Protein AF-A0A928VQC0-F1 (afdb_monomer)

Structure (mmCIF, N/CA/C/O backbone):
data_AF-A0A928VQC0-F1
#
_entry.id   AF-A0A928VQC0-F1
#
loop_
_atom_site.group_PDB
_atom_site.id
_atom_site.type_symbol
_atom_site.label_atom_id
_atom_site.label_alt_id
_atom_site.label_comp_id
_atom_site.label_asym_id
_atom_site.label_entity_id
_atom_site.label_seq_id
_atom_site.pdbx_PDB_ins_code
_atom_site.Cartn_x
_atom_site.Cartn_y
_atom_site.Cartn_z
_atom_site.occupancy
_atom_site.B_iso_or_equiv
_atom_site.auth_seq_id
_atom_site.auth_comp_id
_atom_site.auth_asym_id
_atom_site.auth_atom_id
_atom_site.pdbx_PDB_model_num
ATOM 1 N N . MET A 1 1 ? -8.050 71.208 18.689 1.00 39.75 1 MET A N 1
ATOM 2 C CA . MET A 1 1 ? -8.626 70.354 17.624 1.00 39.75 1 MET A CA 1
ATOM 3 C C . MET A 1 1 ? -7.518 69.471 17.059 1.00 39.75 1 MET A C 1
ATOM 5 O O . MET A 1 1 ? -6.369 69.887 17.075 1.00 39.75 1 MET A O 1
ATOM 9 N N . LYS A 1 2 ? -7.867 68.225 16.722 1.00 38.81 2 LYS A N 1
ATOM 10 C CA . LYS A 1 2 ? -7.019 67.020 16.630 1.00 38.81 2 LYS A CA 1
ATOM 11 C C . LYS A 1 2 ? -5.869 67.106 15.610 1.00 38.81 2 LYS A C 1
ATOM 13 O O . LYS A 1 2 ? -6.105 67.448 14.458 1.00 38.81 2 LYS A O 1
ATOM 18 N N . GLN A 1 3 ? -4.670 66.686 16.027 1.00 44.25 3 GLN A N 1
ATOM 19 C CA . GLN A 1 3 ? -3.592 66.228 15.145 1.00 44.25 3 GLN A CA 1
ATOM 20 C C . GLN A 1 3 ? -3.727 64.710 14.960 1.00 44.25 3 GLN A C 1
ATOM 22 O O . GLN A 1 3 ? -3.821 63.984 15.948 1.00 44.25 3 GLN A O 1
ATOM 27 N N . PHE A 1 4 ? -3.756 64.233 13.716 1.00 49.50 4 PHE A N 1
ATOM 28 C CA . PHE A 1 4 ? -3.674 62.807 13.396 1.00 49.50 4 PHE A CA 1
ATOM 29 C C . PHE A 1 4 ? -2.278 62.501 12.858 1.00 49.50 4 PHE A C 1
ATOM 31 O O . PHE A 1 4 ? -1.916 62.911 11.758 1.00 49.50 4 PHE A O 1
ATOM 38 N N . ALA A 1 5 ? -1.501 61.787 13.668 1.00 49.97 5 ALA A N 1
ATOM 39 C CA . ALA A 1 5 ? -0.248 61.167 13.276 1.00 49.97 5 ALA A CA 1
ATOM 40 C C . ALA A 1 5 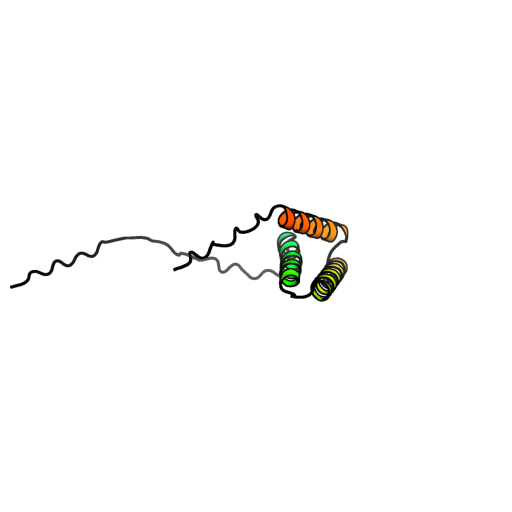? -0.546 59.939 12.401 1.00 49.97 5 ALA A C 1
ATOM 42 O O . ALA A 1 5 ? -1.181 58.989 12.860 1.00 49.97 5 ALA A O 1
ATOM 43 N N . LEU A 1 6 ? -0.086 59.952 11.149 1.00 56.19 6 LEU A N 1
ATOM 44 C CA . LEU A 1 6 ? -0.137 58.798 10.255 1.00 56.19 6 LEU A CA 1
ATOM 45 C C . LEU A 1 6 ? 1.247 58.131 10.239 1.00 56.19 6 LEU A C 1
ATOM 47 O O . LEU A 1 6 ? 2.125 58.500 9.464 1.00 56.19 6 LEU A O 1
ATOM 51 N N . GLN A 1 7 ? 1.454 57.156 11.125 1.00 54.44 7 GLN A N 1
ATOM 52 C CA . GLN A 1 7 ? 2.510 56.162 10.955 1.00 54.44 7 GLN A CA 1
ATOM 53 C C . GLN A 1 7 ? 2.060 55.140 9.911 1.00 54.44 7 GLN A C 1
ATOM 55 O O . GLN A 1 7 ? 1.024 54.498 10.089 1.00 54.44 7 GLN A O 1
ATOM 60 N N . ARG A 1 8 ? 2.878 54.882 8.888 1.00 51.59 8 ARG A N 1
ATOM 61 C CA . ARG A 1 8 ? 2.931 53.534 8.315 1.00 51.59 8 ARG A CA 1
ATOM 62 C C . ARG A 1 8 ? 4.310 53.256 7.732 1.00 51.59 8 ARG A C 1
ATOM 64 O O . ARG A 1 8 ? 4.716 53.835 6.733 1.00 51.59 8 ARG A O 1
ATOM 71 N N . ASN A 1 9 ? 5.016 52.398 8.458 1.00 54.97 9 ASN A N 1
ATOM 72 C CA . ASN A 1 9 ? 6.379 51.958 8.226 1.00 54.97 9 ASN A CA 1
ATOM 73 C C . ASN A 1 9 ? 6.595 51.418 6.808 1.00 54.97 9 ASN A C 1
ATOM 75 O O . ASN A 1 9 ? 5.843 50.569 6.330 1.00 54.97 9 ASN A O 1
ATOM 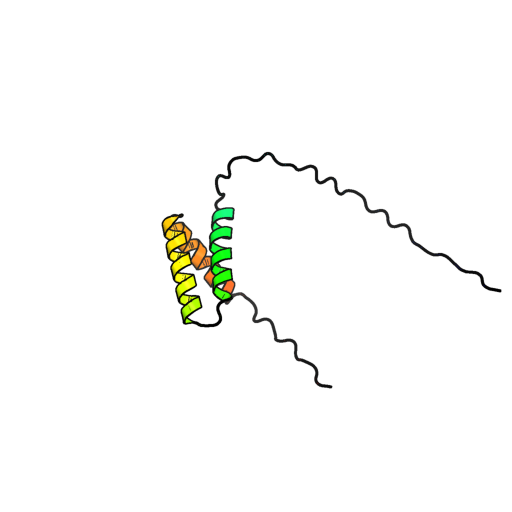79 N N . LEU A 1 10 ? 7.690 51.879 6.203 1.00 53.59 10 LEU A N 1
ATOM 80 C CA . LEU A 1 10 ? 8.408 51.207 5.130 1.00 53.59 10 LEU A CA 1
ATOM 81 C C . LEU A 1 10 ? 8.816 49.797 5.579 1.00 53.59 10 LEU A C 1
ATOM 83 O O . LEU A 1 10 ? 9.588 49.661 6.525 1.00 53.59 10 LEU A O 1
ATOM 87 N N . ILE A 1 11 ? 8.371 48.767 4.860 1.00 62.12 11 ILE A N 1
ATOM 88 C CA . ILE A 1 11 ? 9.085 47.488 4.788 1.00 62.12 11 ILE A CA 1
ATOM 89 C C . ILE A 1 11 ? 9.214 47.120 3.312 1.00 62.12 11 ILE A C 1
ATOM 91 O O . ILE A 1 11 ? 8.246 46.802 2.627 1.00 62.12 11 ILE A O 1
ATOM 95 N N . ILE A 1 12 ? 10.453 47.223 2.849 1.00 59.3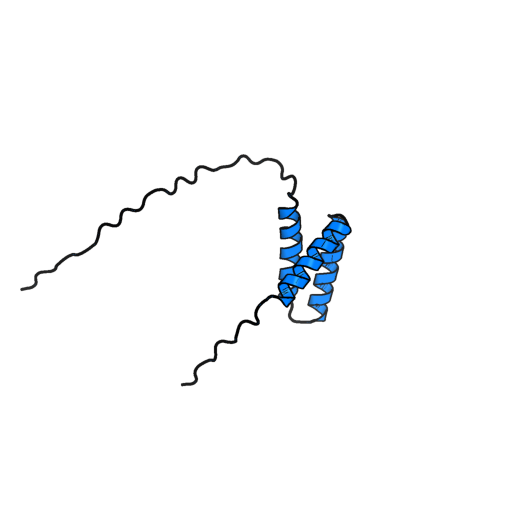1 12 ILE A N 1
ATOM 96 C CA . ILE A 1 12 ? 10.981 46.701 1.596 1.00 59.31 12 ILE A CA 1
ATOM 97 C C . ILE A 1 12 ? 11.147 45.188 1.786 1.00 59.31 12 ILE A C 1
ATOM 99 O O . ILE A 1 12 ? 11.856 44.778 2.702 1.00 59.31 12 ILE A O 1
ATOM 103 N N . LEU A 1 13 ? 10.558 44.358 0.923 1.00 52.56 13 LEU A N 1
ATOM 104 C CA . LEU A 1 13 ? 11.051 42.995 0.698 1.00 52.56 13 LEU A CA 1
ATOM 105 C C . LEU A 1 13 ? 10.936 42.633 -0.794 1.00 52.56 13 LEU A C 1
ATOM 107 O O . LEU A 1 13 ? 9.841 42.722 -1.351 1.00 52.56 13 LEU A O 1
ATOM 111 N N . PRO A 1 14 ? 12.053 42.281 -1.455 1.00 59.12 14 PRO A N 1
ATOM 112 C CA . PRO A 1 14 ? 12.107 42.046 -2.891 1.00 59.12 14 PRO A CA 1
ATOM 113 C C . PRO A 1 14 ? 11.961 40.553 -3.249 1.00 59.12 14 PRO A C 1
ATOM 115 O O . PRO A 1 14 ? 12.116 39.679 -2.402 1.00 59.12 14 PRO A O 1
ATOM 118 N N . LEU A 1 15 ? 11.780 40.305 -4.552 1.00 55.00 15 LEU A N 1
ATOM 119 C CA . LEU A 1 15 ? 12.082 39.061 -5.284 1.00 55.00 15 LEU A CA 1
ATOM 120 C C . LEU A 1 15 ? 11.123 37.870 -5.102 1.00 55.00 15 LEU A C 1
ATOM 122 O O . LEU A 1 15 ? 11.389 36.927 -4.367 1.00 55.00 15 LEU A O 1
ATOM 126 N N . LEU A 1 16 ? 10.094 37.829 -5.952 1.00 52.94 16 LEU A N 1
ATOM 127 C CA . LEU A 1 16 ? 9.523 36.571 -6.447 1.00 52.94 16 LEU A CA 1
ATOM 128 C C . LEU A 1 16 ? 9.758 36.473 -7.958 1.00 52.94 16 LEU A C 1
ATOM 130 O O . LEU A 1 16 ? 8.845 36.566 -8.773 1.00 52.94 16 LEU A O 1
ATOM 134 N N . SER A 1 17 ? 11.024 36.289 -8.326 1.00 57.28 17 SER A N 1
ATOM 135 C CA . SER A 1 17 ? 11.429 35.841 -9.658 1.00 57.28 17 SER A CA 1
ATOM 136 C C . SER A 1 17 ? 11.277 34.320 -9.736 1.00 57.28 17 SER A C 1
ATOM 138 O O . SER A 1 17 ? 12.264 33.592 -9.697 1.00 57.28 17 SER A O 1
ATOM 140 N N . PHE A 1 18 ? 10.045 33.815 -9.823 1.00 55.44 18 PHE A N 1
ATOM 141 C CA . PHE A 1 18 ? 9.795 32.403 -10.143 1.00 55.44 18 PHE A CA 1
ATOM 142 C C . PHE A 1 18 ? 9.787 32.204 -11.668 1.00 55.44 18 PHE A C 1
ATOM 144 O O . PHE A 1 18 ? 8.783 31.851 -12.278 1.00 55.44 18 PHE A O 1
ATOM 151 N N . SER A 1 19 ? 10.939 32.441 -12.300 1.00 57.31 19 SER A N 1
ATOM 152 C CA . SER A 1 19 ? 11.214 31.975 -13.663 1.00 57.31 19 SER A CA 1
ATOM 153 C C . SER A 1 19 ? 11.719 30.538 -13.606 1.00 57.31 19 SER A C 1
ATOM 155 O O . SER A 1 19 ? 12.915 30.300 -13.712 1.00 57.31 19 SER A O 1
ATOM 157 N N . LEU A 1 20 ? 10.820 29.571 -13.437 1.00 55.16 20 LEU A N 1
ATOM 158 C CA . LEU A 1 20 ? 11.103 28.166 -13.744 1.00 55.16 20 LEU A CA 1
ATOM 159 C C . LEU A 1 20 ? 9.848 27.517 -14.337 1.00 55.16 20 LEU A C 1
ATOM 161 O O . LEU A 1 20 ? 9.234 26.625 -13.760 1.00 55.16 20 LEU A O 1
ATOM 165 N N . LEU A 1 21 ? 9.475 27.968 -15.537 1.00 51.56 21 LEU A N 1
ATOM 166 C CA . LEU A 1 21 ? 8.640 27.177 -16.437 1.00 51.56 21 LEU A CA 1
ATOM 167 C C . LEU A 1 21 ? 9.550 26.111 -17.066 1.00 51.56 21 LEU A C 1
ATOM 169 O O . LEU A 1 21 ? 10.043 26.246 -18.184 1.00 51.56 21 LEU A O 1
ATOM 173 N N . GLY A 1 22 ? 9.882 25.111 -16.247 1.00 53.22 22 GLY A N 1
ATOM 174 C CA . GLY A 1 22 ? 10.665 23.951 -16.638 1.00 53.22 22 GLY A CA 1
ATOM 175 C C . GLY A 1 22 ? 9.918 23.170 -17.710 1.00 53.22 22 GLY A C 1
ATOM 176 O O . GLY A 1 22 ? 8.745 22.838 -17.552 1.00 53.22 22 GLY A O 1
ATOM 177 N N . ALA A 1 23 ? 10.617 22.921 -18.812 1.00 49.62 23 ALA A N 1
ATOM 178 C CA . ALA A 1 23 ? 10.140 22.160 -19.947 1.00 49.62 23 ALA A CA 1
ATOM 179 C C . ALA A 1 23 ? 9.545 20.811 -19.509 1.00 49.62 23 ALA A C 1
ATOM 181 O O . ALA A 1 23 ? 10.169 20.038 -18.781 1.00 49.62 23 ALA A O 1
ATOM 182 N N . SER A 1 24 ? 8.339 20.535 -19.994 1.00 53.06 24 SER A N 1
ATOM 183 C CA . SER A 1 24 ? 7.657 19.249 -19.913 1.00 53.06 24 SER A CA 1
ATOM 184 C C . SER A 1 24 ? 8.466 18.175 -20.647 1.00 53.06 24 SER A C 1
ATOM 186 O O . SER A 1 24 ? 8.333 18.001 -21.859 1.00 53.06 24 SER A O 1
ATOM 188 N N . LEU A 1 25 ? 9.323 17.469 -19.915 1.00 47.41 25 LEU A N 1
ATOM 189 C CA . LEU A 1 25 ? 9.912 16.202 -20.341 1.00 47.41 25 LEU A CA 1
ATOM 190 C C . LEU A 1 25 ? 8.951 15.059 -19.972 1.00 47.41 25 LEU A C 1
ATOM 192 O O . LEU A 1 25 ? 8.276 15.145 -18.942 1.00 47.41 25 LEU A O 1
ATOM 196 N N . PRO A 1 26 ? 8.863 13.993 -20.788 1.00 46.19 26 PRO A N 1
ATOM 197 C CA . PRO A 1 26 ? 8.023 12.844 -20.481 1.00 46.19 26 PRO A CA 1
ATOM 198 C C . PRO A 1 26 ? 8.521 12.239 -19.171 1.00 46.19 26 PRO A C 1
ATOM 200 O O . PRO A 1 26 ? 9.692 11.877 -19.053 1.00 46.19 26 PRO A O 1
ATOM 203 N N . ALA A 1 27 ? 7.640 12.200 -18.174 1.00 49.59 27 ALA A N 1
ATOM 204 C CA . ALA A 1 27 ? 7.942 11.724 -16.838 1.00 49.59 27 ALA A CA 1
ATOM 205 C C . ALA A 1 27 ? 8.365 10.248 -16.889 1.00 49.59 27 ALA A C 1
ATOM 207 O O . ALA A 1 27 ? 7.544 9.339 -16.800 1.00 49.59 27 ALA A O 1
ATOM 208 N N . MET A 1 28 ? 9.671 10.005 -16.997 1.00 53.75 28 MET A N 1
ATOM 209 C CA . MET A 1 28 ? 10.288 8.884 -16.305 1.00 53.75 28 MET A CA 1
ATOM 210 C C . MET A 1 28 ? 9.881 9.064 -14.846 1.00 53.75 28 MET A C 1
ATOM 212 O O . MET A 1 28 ? 10.385 9.969 -14.184 1.00 53.75 28 MET A O 1
ATOM 216 N N . ALA A 1 29 ? 8.874 8.315 -14.392 1.00 59.41 29 ALA A N 1
ATOM 217 C CA . ALA A 1 29 ? 8.409 8.388 -13.017 1.00 59.41 29 ALA A CA 1
ATOM 218 C C . ALA A 1 29 ? 9.606 8.066 -12.121 1.00 59.41 29 ALA A C 1
ATOM 220 O O . ALA A 1 29 ? 10.040 6.918 -12.025 1.00 59.41 29 ALA A O 1
ATOM 221 N N . SER A 1 30 ? 10.197 9.114 -11.549 1.00 77.44 30 SER A N 1
ATOM 222 C CA . SER A 1 30 ? 11.349 8.991 -10.670 1.00 77.44 30 SER A CA 1
ATOM 223 C C . SER A 1 30 ? 10.978 8.043 -9.525 1.00 77.44 30 SER A C 1
ATOM 225 O O . SER A 1 30 ? 9.806 8.012 -9.128 1.00 77.44 30 SER A O 1
ATOM 227 N N . PRO A 1 31 ? 11.921 7.270 -8.961 1.00 79.00 31 PRO A N 1
ATOM 228 C CA . PRO A 1 31 ? 11.650 6.416 -7.804 1.00 79.00 31 PRO A CA 1
ATOM 229 C C . PRO A 1 31 ? 10.905 7.146 -6.676 1.00 79.00 31 PRO A C 1
ATOM 231 O O . PRO A 1 31 ? 10.095 6.545 -5.976 1.00 79.00 31 PRO A O 1
ATOM 234 N N . GLU A 1 32 ? 11.132 8.449 -6.533 1.00 85.00 32 GLU A N 1
ATOM 235 C CA . GLU A 1 32 ? 10.449 9.353 -5.610 1.00 85.00 32 GLU A CA 1
ATOM 236 C C . GLU A 1 32 ? 8.959 9.515 -5.945 1.00 85.00 32 GLU A C 1
ATOM 238 O O . GLU A 1 32 ? 8.126 9.378 -5.052 1.00 85.00 32 GLU A O 1
ATOM 243 N N . ALA A 1 33 ? 8.612 9.711 -7.220 1.00 86.00 33 ALA A N 1
ATOM 244 C CA . ALA A 1 33 ? 7.225 9.810 -7.676 1.00 86.00 33 ALA A CA 1
ATOM 245 C C . ALA A 1 33 ? 6.468 8.487 -7.473 1.00 86.00 33 ALA A C 1
ATOM 247 O O . ALA A 1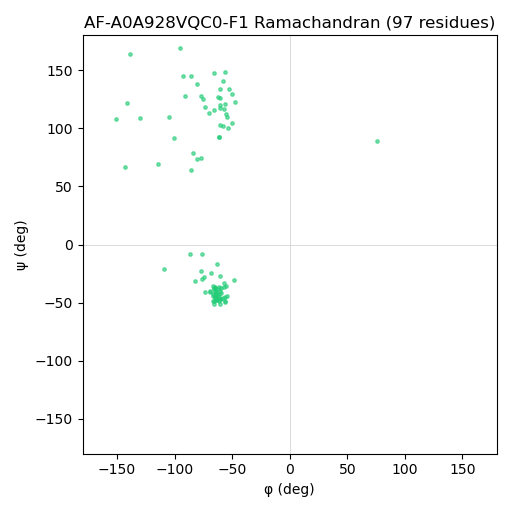 33 ? 5.310 8.486 -7.062 1.00 86.00 33 ALA A O 1
ATOM 248 N N . ALA A 1 34 ? 7.135 7.347 -7.683 1.00 85.81 34 ALA A N 1
ATOM 249 C CA . ALA A 1 34 ? 6.562 6.032 -7.396 1.00 85.81 34 ALA A CA 1
ATOM 250 C C . ALA A 1 34 ? 6.325 5.817 -5.887 1.00 85.81 34 ALA A C 1
ATOM 252 O O . ALA A 1 34 ? 5.323 5.224 -5.481 1.00 85.81 34 ALA A O 1
ATOM 253 N N . ILE A 1 35 ? 7.238 6.301 -5.034 1.00 90.06 35 ILE A N 1
ATOM 254 C CA . ILE A 1 35 ? 7.071 6.252 -3.573 1.00 90.06 35 ILE A CA 1
ATOM 255 C C . ILE A 1 35 ? 5.883 7.121 -3.154 1.00 90.06 35 ILE A C 1
ATOM 257 O O . ILE A 1 35 ? 5.071 6.676 -2.341 1.00 90.06 35 ILE A O 1
ATOM 261 N N . GLU A 1 36 ? 5.769 8.332 -3.697 1.00 90.19 36 GLU A N 1
ATOM 262 C CA . GLU A 1 36 ? 4.673 9.261 -3.417 1.00 90.19 36 GLU A CA 1
ATOM 263 C C . GLU A 1 36 ? 3.312 8.708 -3.873 1.00 90.19 36 GLU A C 1
ATOM 265 O O . GLU A 1 36 ? 2.350 8.731 -3.103 1.00 90.19 36 GLU A O 1
ATOM 270 N N . ASP A 1 37 ? 3.233 8.118 -5.068 1.00 90.38 37 ASP A N 1
ATOM 271 C CA . ASP A 1 37 ? 2.008 7.501 -5.596 1.00 90.38 37 ASP A CA 1
ATOM 272 C C . ASP A 1 37 ? 1.506 6.362 -4.694 1.00 90.38 37 ASP A C 1
ATOM 274 O O . ASP A 1 37 ? 0.338 6.333 -4.307 1.00 90.38 37 ASP A O 1
ATOM 278 N N . IL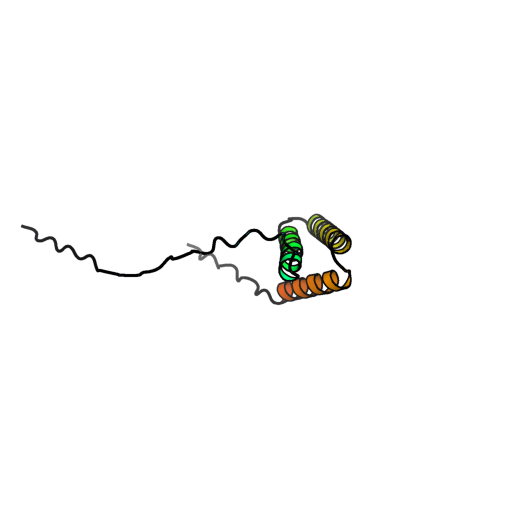E A 1 38 ? 2.383 5.448 -4.269 1.00 93.44 38 ILE A N 1
ATOM 279 C CA . ILE A 1 38 ? 1.978 4.362 -3.363 1.00 93.44 38 ILE A CA 1
ATOM 280 C C . ILE A 1 38 ? 1.645 4.888 -1.962 1.00 93.44 38 ILE A C 1
ATOM 282 O O . ILE A 1 38 ? 0.667 4.447 -1.352 1.00 93.44 38 ILE A O 1
ATOM 286 N N . THR A 1 39 ? 2.430 5.833 -1.444 1.00 91.94 39 THR A N 1
ATOM 287 C CA . THR A 1 39 ? 2.234 6.377 -0.092 1.00 91.94 39 THR A CA 1
ATOM 288 C C . THR A 1 39 ? 0.930 7.163 0.009 1.00 91.94 39 THR A C 1
ATOM 290 O O . THR A 1 39 ? 0.182 6.969 0.963 1.00 91.94 39 THR A O 1
ATOM 293 N N . SER A 1 40 ? 0.600 7.984 -0.988 1.00 92.12 40 SER A N 1
ATOM 294 C CA . SER A 1 40 ? -0.664 8.731 -1.017 1.00 92.12 40 SER A CA 1
ATOM 295 C C . SER A 1 40 ? -1.878 7.797 -1.000 1.00 92.12 40 SER A C 1
ATOM 297 O O . SER A 1 40 ? -2.807 8.012 -0.223 1.00 92.12 40 SER A O 1
ATOM 299 N N . LYS A 1 41 ? -1.852 6.691 -1.755 1.00 93.38 41 LYS A N 1
ATOM 300 C CA . LYS A 1 41 ? -2.927 5.682 -1.721 1.00 93.38 41 LYS A CA 1
ATOM 301 C C . LYS A 1 41 ? -3.031 4.972 -0.370 1.00 93.38 41 LYS A C 1
ATOM 303 O O . LYS A 1 41 ? -4.133 4.688 0.090 1.00 93.38 41 LYS A O 1
ATOM 308 N N . LEU A 1 42 ? -1.901 4.704 0.284 1.00 92.44 42 LEU A N 1
ATOM 309 C CA . LEU A 1 42 ? -1.875 4.138 1.635 1.00 92.44 42 LEU A CA 1
ATOM 310 C C . LEU A 1 42 ? -2.456 5.097 2.687 1.00 92.44 42 LEU A C 1
ATOM 312 O O . LEU A 1 42 ? -3.149 4.649 3.601 1.00 92.44 42 LEU A O 1
ATOM 316 N N . GLU A 1 43 ? -2.204 6.401 2.557 1.00 91.38 43 GLU A N 1
ATOM 317 C CA . GLU A 1 43 ? -2.807 7.438 3.404 1.00 91.38 43 GLU A CA 1
ATOM 318 C C . GLU A 1 43 ? -4.326 7.514 3.214 1.00 91.38 43 GLU A C 1
ATOM 320 O O . GLU A 1 43 ? -5.056 7.568 4.205 1.00 91.38 43 GLU A O 1
ATOM 325 N N . LEU A 1 44 ? -4.821 7.413 1.973 1.00 91.44 44 LEU A N 1
ATOM 326 C CA . LEU A 1 44 ? -6.264 7.357 1.695 1.00 91.44 44 LEU A CA 1
ATOM 327 C C . LEU A 1 44 ? -6.944 6.199 2.438 1.00 91.44 44 LEU A C 1
ATOM 329 O O . LEU A 1 44 ? -8.043 6.367 2.964 1.00 91.44 44 LEU A O 1
ATOM 333 N N . CYS A 1 45 ? -6.271 5.050 2.570 1.00 92.12 45 CYS A N 1
ATOM 334 C CA . CYS A 1 45 ? -6.808 3.914 3.316 1.00 92.12 45 CYS A CA 1
ATOM 335 C C . CYS A 1 45 ? -7.024 4.193 4.811 1.00 92.12 45 CYS A C 1
ATOM 337 O O . CYS A 1 45 ? -7.745 3.439 5.455 1.00 92.12 45 CYS A O 1
ATOM 339 N N . LYS A 1 46 ? -6.439 5.245 5.396 1.00 86.62 46 LYS A N 1
ATOM 340 C CA . LYS A 1 46 ? -6.710 5.621 6.795 1.00 86.62 46 LYS A CA 1
ATOM 341 C C . LYS A 1 46 ? -8.050 6.328 6.971 1.00 86.62 46 LYS A C 1
ATOM 343 O O . LYS A 1 46 ? -8.572 6.322 8.079 1.00 86.62 46 LYS A O 1
ATOM 348 N N . GLY A 1 47 ? -8.579 6.924 5.903 1.00 86.06 47 GLY A N 1
ATOM 349 C CA . GLY A 1 47 ? -9.827 7.683 5.926 1.00 86.06 47 GLY A CA 1
ATOM 350 C C . GLY A 1 47 ? -11.092 6.827 5.972 1.00 86.06 47 GLY A C 1
ATOM 351 O O . GLY A 1 47 ? -12.164 7.388 6.142 1.00 86.06 47 GLY A O 1
ATOM 352 N N . PHE A 1 48 ? -10.995 5.498 5.826 1.00 89.88 48 PHE A N 1
ATOM 353 C CA . PHE A 1 48 ? -12.168 4.624 5.926 1.00 89.88 48 PHE A CA 1
ATOM 354 C C . PHE A 1 48 ? -12.536 4.344 7.384 1.00 89.88 48 PHE A C 1
ATOM 356 O O . PHE A 1 48 ? -11.669 4.045 8.215 1.00 89.88 48 PHE A O 1
ATOM 363 N N . ASP A 1 49 ? -13.836 4.373 7.667 1.00 86.31 49 ASP A N 1
ATOM 364 C CA . ASP A 1 49 ? -14.393 4.285 9.017 1.00 86.31 49 ASP A CA 1
ATOM 365 C C . ASP A 1 49 ? -14.295 2.868 9.588 1.00 86.31 49 ASP A C 1
ATOM 367 O O . ASP A 1 49 ? -13.907 2.671 10.751 1.00 86.31 49 ASP A O 1
ATOM 371 N N . THR A 1 50 ? -14.555 1.847 8.767 1.00 91.06 50 THR A N 1
ATOM 372 C CA . THR A 1 50 ? -14.548 0.462 9.242 1.00 91.06 50 THR A CA 1
ATOM 373 C C . THR A 1 50 ? -13.187 -0.219 9.059 1.00 91.06 50 THR A C 1
ATOM 375 O O . THR A 1 50 ? -12.484 -0.002 8.069 1.00 91.06 50 THR A O 1
ATOM 378 N N . PRO A 1 51 ? -12.786 -1.109 9.988 1.00 89.31 51 PRO A N 1
ATOM 379 C CA . PRO A 1 51 ? -11.582 -1.919 9.811 1.00 89.31 51 PRO A CA 1
ATOM 380 C C . PRO A 1 51 ? -11.602 -2.775 8.536 1.00 89.31 51 PRO A C 1
ATOM 382 O O . PRO A 1 51 ? -10.549 -2.992 7.941 1.00 89.31 51 PRO A O 1
ATOM 385 N N . ALA A 1 52 ? -12.783 -3.247 8.122 1.00 91.25 52 ALA A N 1
ATOM 386 C CA . ALA A 1 52 ? -12.955 -4.070 6.929 1.00 91.25 52 ALA A CA 1
ATOM 387 C C . ALA A 1 52 ? -12.650 -3.279 5.647 1.00 91.25 52 ALA A C 1
ATOM 389 O O . ALA A 1 52 ? -11.829 -3.721 4.846 1.00 91.25 52 ALA A O 1
ATOM 390 N N . GLU A 1 53 ? -13.214 -2.076 5.502 1.00 91.25 53 GLU A N 1
ATOM 391 C CA . GLU A 1 53 ? -12.953 -1.197 4.352 1.00 91.25 53 GLU A CA 1
ATOM 392 C C . GLU A 1 53 ? -11.492 -0.744 4.304 1.00 91.25 53 GLU A C 1
ATOM 394 O O . GLU A 1 53 ? -10.871 -0.747 3.239 1.00 91.25 53 GLU A O 1
ATOM 399 N N . ARG A 1 54 ? -10.893 -0.427 5.464 1.00 92.25 54 ARG A N 1
ATOM 400 C CA . ARG A 1 54 ? -9.454 -0.127 5.541 1.00 92.25 54 ARG A CA 1
ATOM 401 C C . ARG A 1 54 ? -8.616 -1.296 5.036 1.00 92.25 54 ARG A C 1
ATOM 403 O O . ARG A 1 54 ? -7.688 -1.095 4.255 1.00 92.25 54 ARG A O 1
ATOM 410 N N . GLN A 1 55 ? -8.932 -2.516 5.467 1.00 92.38 55 GLN A N 1
ATOM 411 C CA . GLN A 1 55 ? -8.201 -3.713 5.057 1.00 92.38 55 GLN A CA 1
ATOM 412 C C . GLN A 1 55 ? -8.357 -3.996 3.559 1.00 92.38 55 GLN A C 1
ATOM 414 O O . GLN A 1 55 ? -7.377 -4.350 2.898 1.00 92.38 55 GLN A O 1
ATOM 419 N N . GLU A 1 56 ? -9.560 -3.815 3.017 1.00 95.44 56 GLU A N 1
ATOM 420 C CA . GLU A 1 56 ? -9.824 -3.955 1.587 1.00 95.44 56 GLU A CA 1
ATOM 421 C C . GLU A 1 56 ? -9.043 -2.920 0.770 1.00 95.44 56 GLU A C 1
ATOM 423 O O . GLU A 1 56 ? -8.355 -3.283 -0.186 1.00 95.44 56 GLU A O 1
ATOM 428 N N . CYS A 1 57 ? -9.056 -1.652 1.190 1.00 94.31 57 CYS A N 1
ATOM 429 C CA . CYS A 1 57 ? -8.264 -0.598 0.563 1.00 94.31 57 CYS A CA 1
ATOM 430 C C . CYS A 1 57 ? -6.772 -0.952 0.543 1.00 94.31 57 CYS A C 1
ATOM 432 O O . CYS A 1 57 ? -6.139 -0.917 -0.512 1.00 94.31 57 CYS A O 1
ATOM 434 N N . LEU A 1 58 ? -6.209 -1.375 1.681 1.00 93.69 58 LEU A N 1
ATOM 435 C CA . LEU A 1 58 ? -4.798 -1.764 1.767 1.00 93.69 58 LEU A CA 1
ATOM 436 C C . LEU A 1 58 ? -4.453 -2.923 0.820 1.00 93.69 58 LEU A C 1
ATOM 438 O O . LEU A 1 58 ? -3.365 -2.938 0.239 1.00 93.69 58 LEU A O 1
ATOM 442 N N . ASN A 1 59 ? -5.363 -3.885 0.647 1.00 95.19 59 ASN A N 1
ATOM 443 C CA . ASN A 1 59 ? -5.175 -4.985 -0.297 1.00 95.19 59 ASN A CA 1
ATOM 444 C C . ASN A 1 59 ? -5.169 -4.484 -1.749 1.00 95.19 59 ASN A C 1
ATOM 446 O O . ASN A 1 59 ? -4.245 -4.820 -2.488 1.00 95.19 59 ASN A O 1
ATOM 450 N N . ARG A 1 60 ? -6.100 -3.598 -2.125 1.00 96.12 60 ARG A N 1
ATOM 451 C CA . ARG A 1 60 ? -6.132 -2.984 -3.465 1.00 96.12 60 ARG A CA 1
ATOM 452 C C . ARG A 1 60 ? -4.867 -2.177 -3.761 1.00 96.12 60 ARG A C 1
ATOM 454 O O . ARG A 1 60 ? -4.326 -2.254 -4.860 1.00 96.12 60 ARG A O 1
ATOM 461 N N . VAL A 1 61 ? -4.342 -1.442 -2.780 1.00 95.38 61 VAL A N 1
ATOM 462 C CA . VAL A 1 61 ? -3.074 -0.707 -2.939 1.00 95.38 61 VAL A CA 1
ATOM 463 C C . VAL A 1 61 ? -1.886 -1.659 -3.096 1.00 95.38 61 VAL A C 1
ATOM 465 O O . VAL A 1 61 ? -0.970 -1.380 -3.871 1.00 95.38 61 VAL A O 1
ATOM 468 N N . ARG A 1 62 ? -1.895 -2.808 -2.409 1.00 94.75 62 ARG A N 1
ATOM 469 C CA . ARG A 1 62 ? -0.877 -3.853 -2.594 1.00 94.75 62 ARG A CA 1
ATOM 470 C C . ARG A 1 62 ? -0.9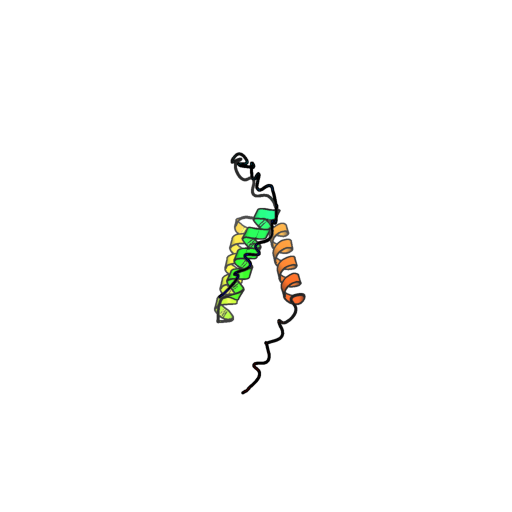17 -4.437 -4.002 1.00 94.75 62 ARG A C 1
ATOM 472 O O . ARG A 1 62 ? 0.136 -4.539 -4.625 1.00 94.75 62 ARG A O 1
ATOM 479 N N . GLU A 1 63 ? -2.098 -4.790 -4.492 1.00 95.69 63 GLU A N 1
ATOM 480 C CA . GLU A 1 63 ? -2.294 -5.299 -5.854 1.00 95.69 63 GLU A CA 1
ATOM 481 C C . GLU A 1 63 ? -1.853 -4.273 -6.895 1.00 95.69 63 GLU A C 1
ATOM 483 O O . GLU A 1 63 ? -1.053 -4.595 -7.770 1.00 95.69 63 GLU A O 1
ATOM 488 N N . TYR A 1 64 ? -2.274 -3.015 -6.736 1.00 94.94 64 TYR A N 1
ATOM 489 C CA . TYR A 1 64 ? -1.830 -1.913 -7.583 1.00 94.94 64 TYR A CA 1
ATOM 490 C C . TYR A 1 64 ? -0.303 -1.779 -7.587 1.00 94.94 64 TYR A C 1
ATOM 492 O O . TYR A 1 64 ? 0.299 -1.652 -8.651 1.00 94.94 64 TYR A O 1
ATOM 500 N N . CYS A 1 65 ? 0.343 -1.848 -6.419 1.00 95.19 65 CYS A N 1
ATOM 501 C CA . CYS A 1 65 ? 1.796 -1.751 -6.348 1.00 95.19 65 CYS A CA 1
ATOM 502 C C . CYS A 1 65 ? 2.471 -2.885 -7.124 1.00 95.19 65 CYS A C 1
ATOM 504 O O . CYS A 1 65 ? 3.355 -2.625 -7.931 1.00 95.19 65 CYS A O 1
ATOM 506 N N . LEU A 1 66 ? 2.038 -4.130 -6.911 1.00 94.25 66 LEU A N 1
ATOM 507 C CA . LEU A 1 66 ? 2.618 -5.305 -7.567 1.00 94.25 66 LEU A CA 1
ATOM 508 C C . LEU A 1 66 ? 2.335 -5.354 -9.075 1.00 94.25 66 LEU A C 1
ATOM 510 O O . LEU A 1 66 ? 3.100 -5.974 -9.808 1.00 94.25 66 LEU A O 1
ATOM 514 N N . ALA A 1 67 ? 1.262 -4.708 -9.534 1.00 93.94 67 ALA A N 1
ATOM 515 C CA . ALA A 1 67 ? 0.941 -4.580 -10.951 1.00 93.94 67 ALA A CA 1
ATOM 516 C C . ALA A 1 67 ? 1.811 -3.533 -11.672 1.00 93.94 67 ALA A C 1
ATOM 518 O O . ALA A 1 67 ? 2.059 -3.674 -12.865 1.00 93.94 67 ALA A O 1
ATOM 519 N N . ASN A 1 68 ? 2.270 -2.494 -10.964 1.00 91.50 68 ASN A N 1
ATOM 520 C CA . ASN A 1 68 ? 2.974 -1.351 -11.564 1.00 91.50 68 ASN A CA 1
ATOM 521 C C . ASN A 1 68 ? 4.475 -1.302 -11.238 1.00 91.50 68 ASN A C 1
ATOM 523 O O . ASN A 1 68 ? 5.241 -0.659 -11.953 1.00 91.50 68 ASN A O 1
ATOM 527 N N . TYR A 1 69 ? 4.914 -1.973 -10.172 1.00 92.56 69 TYR A N 1
ATOM 528 C CA . TYR A 1 69 ? 6.278 -1.892 -9.655 1.00 92.56 69 TYR A CA 1
ATOM 529 C C . TYR A 1 69 ? 6.809 -3.262 -9.229 1.00 92.56 69 TYR A C 1
ATOM 531 O O . TYR A 1 69 ? 6.068 -4.222 -9.019 1.00 92.56 69 TYR A O 1
ATOM 539 N N . SER A 1 70 ? 8.132 -3.357 -9.060 1.00 92.62 70 SER A N 1
ATOM 540 C CA . SER A 1 70 ? 8.750 -4.610 -8.632 1.00 92.62 70 SER A CA 1
ATOM 541 C C . SER A 1 70 ? 8.324 -4.997 -7.205 1.00 92.62 70 SER A C 1
ATOM 543 O O . SER A 1 70 ? 8.167 -4.126 -6.338 1.00 92.62 70 SER A O 1
ATOM 545 N N . PRO A 1 71 ? 8.215 -6.303 -6.898 1.00 92.12 71 PRO A N 1
ATOM 546 C CA . PRO A 1 71 ? 7.885 -6.763 -5.550 1.00 92.12 71 PRO A CA 1
ATOM 547 C C . PRO A 1 71 ? 8.833 -6.225 -4.471 1.00 92.12 71 PRO A C 1
ATOM 549 O O . PRO A 1 71 ? 8.399 -5.900 -3.367 1.00 92.12 71 PRO A O 1
ATOM 552 N N . GLU A 1 72 ? 10.122 -6.086 -4.789 1.00 93.50 72 GLU A N 1
ATOM 553 C CA . GLU A 1 72 ? 11.132 -5.552 -3.869 1.00 93.50 72 GLU A CA 1
ATOM 554 C C . GLU A 1 72 ? 10.936 -4.058 -3.588 1.00 93.50 72 GLU A C 1
ATOM 556 O O . GLU A 1 72 ? 11.036 -3.623 -2.436 1.00 93.50 72 GLU A O 1
ATOM 561 N N . PHE A 1 73 ? 10.580 -3.275 -4.611 1.00 92.56 73 PHE A N 1
ATOM 562 C CA . PHE A 1 73 ? 10.203 -1.875 -4.430 1.00 92.56 73 PHE A CA 1
ATOM 563 C C . PHE A 1 73 ? 8.978 -1.761 -3.518 1.00 92.56 73 PHE A C 1
ATOM 565 O O . PHE A 1 73 ? 9.029 -1.070 -2.498 1.00 92.56 73 PHE A O 1
ATOM 572 N N . CYS A 1 74 ? 7.919 -2.515 -3.819 1.00 93.19 74 CYS A N 1
ATOM 573 C CA . CYS A 1 74 ? 6.695 -2.529 -3.027 1.00 93.19 74 CYS A CA 1
ATOM 574 C C . CYS A 1 74 ? 6.965 -2.873 -1.560 1.00 93.19 74 CYS A C 1
ATOM 576 O 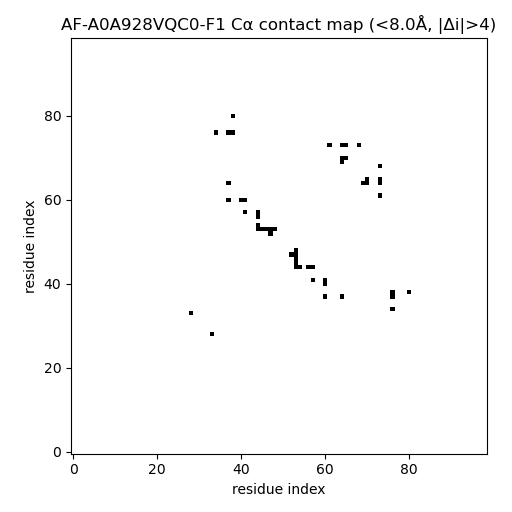O . CYS A 1 74 ? 6.558 -2.131 -0.663 1.00 93.19 74 CYS A O 1
ATOM 578 N N . LYS A 1 75 ? 7.726 -3.944 -1.288 1.00 93.31 75 LYS A N 1
ATOM 579 C CA . LYS A 1 75 ? 8.134 -4.319 0.078 1.00 93.31 75 LYS A CA 1
ATOM 580 C C . LYS A 1 75 ? 8.827 -3.166 0.807 1.00 93.31 75 LYS A C 1
ATOM 582 O O . LYS A 1 75 ? 8.522 -2.914 1.974 1.00 93.31 75 LYS A O 1
ATOM 587 N N . LYS A 1 76 ? 9.743 -2.457 0.138 1.00 93.31 76 LYS A N 1
ATOM 588 C CA . LYS A 1 76 ? 10.474 -1.323 0.722 1.00 93.31 76 LYS A CA 1
ATOM 589 C C . LYS A 1 76 ? 9.537 -0.168 1.076 1.00 93.31 76 LYS A C 1
ATOM 591 O O . LYS A 1 76 ? 9.662 0.383 2.171 1.00 93.31 76 LYS A O 1
ATOM 596 N N . VAL A 1 77 ? 8.595 0.169 0.196 1.00 92.50 77 VAL A N 1
ATOM 597 C CA . VAL A 1 77 ? 7.618 1.245 0.432 1.00 92.50 77 VAL A CA 1
ATOM 598 C C . VAL A 1 77 ? 6.675 0.893 1.581 1.00 92.50 77 VAL A C 1
ATOM 600 O O . VAL A 1 77 ? 6.585 1.655 2.543 1.00 92.50 77 VAL A O 1
ATOM 603 N N . PHE A 1 78 ? 6.056 -0.292 1.563 1.00 92.44 78 PHE A N 1
ATOM 604 C CA . PHE A 1 78 ? 5.158 -0.723 2.642 1.00 92.44 78 PHE A CA 1
ATOM 605 C C . PHE A 1 78 ? 5.875 -0.813 3.998 1.00 92.44 78 PHE A C 1
ATOM 607 O O . PHE A 1 78 ? 5.294 -0.466 5.028 1.00 92.44 78 PHE A O 1
ATOM 614 N N . LYS A 1 79 ? 7.148 -1.235 4.020 1.00 92.06 79 LYS A N 1
ATOM 615 C CA . LYS A 1 79 ? 7.961 -1.255 5.245 1.00 92.06 79 LYS A CA 1
ATOM 616 C C . LYS A 1 79 ? 8.182 0.153 5.800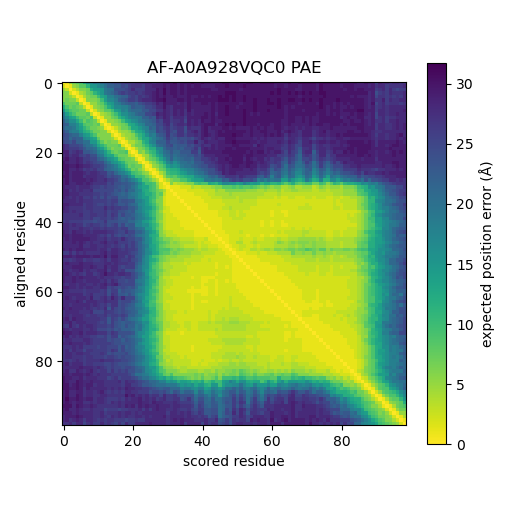 1.00 92.06 79 LYS A C 1
ATOM 618 O O . LYS A 1 79 ? 7.976 0.354 6.994 1.00 92.06 79 LYS A O 1
ATOM 623 N N . LYS A 1 80 ? 8.566 1.112 4.949 1.00 89.31 80 LYS A N 1
ATOM 624 C CA . LYS A 1 80 ? 8.759 2.515 5.351 1.00 89.31 80 LYS A CA 1
ATOM 625 C C . LYS A 1 80 ? 7.469 3.139 5.878 1.00 89.31 80 LYS A C 1
ATOM 627 O O . LYS A 1 80 ? 7.490 3.754 6.936 1.00 89.31 80 LYS A O 1
ATOM 632 N N . PHE A 1 81 ? 6.351 2.916 5.190 1.00 88.75 81 PHE A N 1
ATOM 633 C CA . PHE A 1 81 ? 5.044 3.408 5.622 1.00 88.75 81 PHE A CA 1
ATOM 634 C C . PHE A 1 81 ? 4.629 2.838 6.984 1.00 88.75 81 PHE A C 1
ATOM 636 O O . PHE A 1 81 ? 4.154 3.554 7.859 1.00 88.75 81 PHE A O 1
ATOM 643 N N . LYS A 1 82 ? 4.845 1.538 7.216 1.00 87.56 82 LYS A N 1
ATOM 644 C CA . LYS A 1 82 ? 4.554 0.932 8.521 1.00 87.56 82 LYS A CA 1
ATOM 645 C C . LYS A 1 82 ? 5.400 1.547 9.643 1.00 87.56 82 LYS A C 1
ATOM 647 O O . LYS A 1 82 ? 4.886 1.729 10.740 1.00 87.56 82 LYS A O 1
ATOM 652 N N . GLN A 1 83 ? 6.668 1.861 9.374 1.00 87.56 83 GLN A N 1
ATOM 653 C CA . GLN A 1 83 ? 7.554 2.516 10.342 1.00 87.56 83 GLN A CA 1
ATOM 654 C C . GLN A 1 83 ? 7.072 3.935 10.672 1.00 87.56 83 GLN A C 1
ATOM 656 O O . GLN A 1 83 ? 6.862 4.235 11.843 1.00 87.56 83 GLN A O 1
ATOM 661 N N . SER A 1 84 ? 6.750 4.756 9.664 1.00 82.81 84 SER A N 1
ATOM 662 C CA . SER A 1 84 ? 6.253 6.123 9.894 1.00 82.81 84 SER A CA 1
ATOM 663 C C . SER A 1 84 ? 4.949 6.169 10.697 1.00 82.81 84 SER A C 1
ATOM 665 O O . SER A 1 84 ? 4.695 7.132 11.411 1.00 82.81 84 SER A O 1
ATOM 667 N N . GLN A 1 85 ? 4.134 5.115 10.622 1.00 77.50 85 GLN A N 1
ATOM 668 C CA . GLN A 1 85 ? 2.915 4.972 11.420 1.00 77.50 85 GLN A CA 1
ATOM 669 C C . GLN A 1 85 ? 3.166 4.629 12.891 1.00 77.50 85 GLN A C 1
ATOM 671 O O . GLN A 1 85 ? 2.333 4.944 13.737 1.00 77.50 85 GLN A O 1
ATOM 676 N N . MET A 1 86 ? 4.279 3.964 13.198 1.00 65.31 86 MET A N 1
ATOM 677 C CA . MET A 1 86 ? 4.671 3.645 14.574 1.00 65.31 86 MET A CA 1
ATOM 678 C C . MET A 1 86 ? 5.370 4.830 15.247 1.00 65.31 86 MET A C 1
ATOM 680 O O . MET A 1 86 ? 5.216 5.014 16.451 1.00 65.31 86 MET A O 1
ATOM 684 N N . ASP A 1 87 ? 6.078 5.639 14.458 1.00 59.34 87 ASP A N 1
ATOM 685 C CA . ASP A 1 87 ? 6.819 6.815 14.923 1.00 59.34 87 ASP A CA 1
ATOM 686 C C . ASP A 1 87 ? 5.955 8.090 14.994 1.00 59.34 87 ASP A C 1
ATOM 688 O O . ASP A 1 87 ? 6.396 9.110 15.524 1.00 59.34 87 ASP A O 1
ATOM 692 N N . ALA A 1 88 ? 4.718 8.055 14.483 1.00 51.84 88 ALA A N 1
ATOM 693 C CA . ALA A 1 88 ? 3.800 9.185 14.555 1.00 51.84 88 ALA A CA 1
ATOM 694 C C . ALA A 1 88 ? 3.412 9.467 16.025 1.00 51.84 88 ALA A C 1
ATOM 696 O O . ALA A 1 88 ? 2.761 8.626 16.659 1.00 51.84 88 ALA A O 1
ATOM 697 N N . PRO A 1 89 ? 3.765 10.640 16.594 1.00 46.38 89 PRO A N 1
ATOM 698 C CA . PRO A 1 89 ? 3.352 10.991 17.942 1.00 46.38 89 PRO A CA 1
ATOM 699 C C . PRO A 1 89 ? 1.826 11.033 17.976 1.00 46.38 89 PRO A C 1
ATOM 701 O O . PRO A 1 89 ? 1.198 11.721 17.169 1.00 46.38 89 PRO A O 1
ATOM 704 N N . LYS A 1 90 ? 1.226 10.285 18.911 1.00 49.22 90 LYS A N 1
ATOM 705 C CA . LYS A 1 90 ? -0.196 10.404 19.246 1.00 49.22 90 LYS A CA 1
ATOM 706 C C . LYS A 1 90 ? -0.468 11.887 19.482 1.00 49.22 90 LYS A C 1
ATOM 708 O O . LYS A 1 90 ? -0.031 12.417 20.501 1.00 49.22 90 LYS A O 1
ATOM 713 N N . GLN A 1 91 ? -1.118 12.563 18.533 1.00 43.81 91 GLN A N 1
ATOM 714 C CA . GLN A 1 91 ? -1.505 13.955 18.709 1.00 43.81 91 GLN A CA 1
ATOM 715 C C . GLN A 1 91 ? -2.337 14.021 19.988 1.00 43.81 91 GLN A C 1
ATOM 717 O O . GLN A 1 91 ? -3.404 13.412 20.089 1.00 43.81 91 GLN A O 1
ATOM 722 N N . ALA A 1 92 ? -1.777 14.676 21.005 1.00 47.12 92 ALA A N 1
ATOM 723 C CA . ALA A 1 92 ? -2.444 14.914 22.264 1.00 47.12 92 ALA A CA 1
ATOM 724 C C . ALA A 1 92 ? -3.736 15.673 21.955 1.00 47.12 92 ALA A C 1
ATOM 726 O O . ALA A 1 92 ? -3.711 16.775 21.411 1.00 47.12 92 ALA A O 1
ATOM 727 N N . LYS A 1 93 ? -4.866 15.037 22.267 1.00 48.25 93 LYS A N 1
ATOM 728 C CA . LYS A 1 93 ? -6.199 15.634 22.225 1.00 48.25 93 LYS A CA 1
ATOM 729 C C . LYS A 1 93 ? -6.127 16.998 22.934 1.00 48.25 93 LYS A C 1
ATOM 731 O O . LYS A 1 93 ? -5.719 17.011 24.098 1.00 48.25 93 LYS A O 1
ATOM 736 N N . PRO A 1 94 ? -6.490 18.128 22.298 1.00 47.91 94 PRO A N 1
ATOM 737 C CA . PRO A 1 94 ? -6.599 19.379 23.028 1.00 47.91 94 PRO A CA 1
ATOM 738 C C . PRO A 1 94 ? -7.670 19.178 24.100 1.00 47.91 94 PRO A C 1
ATOM 740 O O . PRO A 1 94 ? -8.818 18.842 23.799 1.00 47.91 94 PRO A O 1
ATOM 743 N N . ALA A 1 95 ? -7.263 19.290 25.364 1.00 51.41 95 ALA A N 1
ATOM 744 C CA . ALA A 1 95 ? -8.179 19.324 26.486 1.00 51.41 95 ALA A CA 1
ATOM 745 C C . ALA A 1 95 ? -9.079 20.548 26.288 1.00 51.41 95 ALA A C 1
ATOM 747 O O . ALA A 1 95 ? -8.6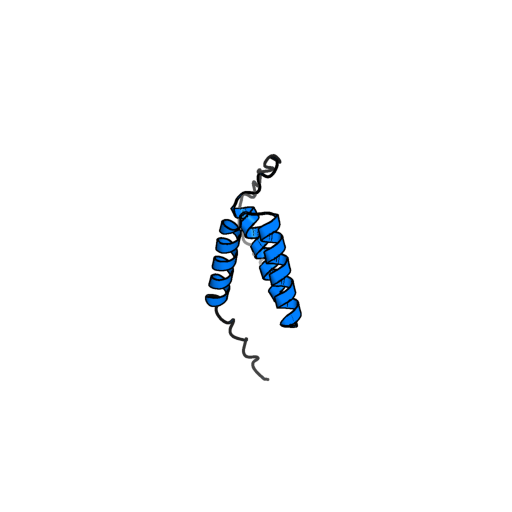43 21.683 26.476 1.00 51.41 95 ALA A O 1
ATOM 748 N N . GLY A 1 96 ? -10.315 20.306 25.846 1.00 48.88 96 GLY A N 1
ATOM 749 C CA . GLY A 1 96 ? -11.380 21.292 25.921 1.00 48.88 96 GLY A CA 1
ATOM 750 C C . GLY A 1 96 ? -11.481 21.738 27.372 1.00 48.88 96 GLY A C 1
ATOM 751 O O . GLY A 1 96 ? -11.825 20.948 28.250 1.00 48.88 96 GLY A O 1
ATOM 752 N N . ARG A 1 97 ? -11.079 22.981 27.623 1.00 54.19 97 ARG A N 1
ATOM 753 C CA . ARG A 1 97 ? -11.279 23.662 28.892 1.00 54.19 97 ARG A CA 1
ATOM 754 C C . ARG A 1 97 ? -12.778 23.937 28.996 1.00 54.19 97 ARG A C 1
ATOM 756 O O . ARG A 1 97 ? -13.316 24.654 28.162 1.00 54.19 97 ARG A O 1
ATOM 763 N N . LEU A 1 98 ? -13.412 23.264 29.952 1.00 60.91 98 LEU A N 1
ATOM 764 C CA . LEU A 1 98 ? -14.785 23.501 30.392 1.00 60.91 98 LEU A CA 1
ATOM 765 C C . LEU A 1 98 ? -14.920 24.955 30.876 1.00 60.91 98 LEU A C 1
ATOM 767 O O . LEU A 1 98 ? -13.981 25.464 31.498 1.00 60.91 98 LEU A O 1
ATOM 771 N N . ASP A 1 99 ? -16.056 25.572 30.540 1.00 52.69 99 ASP A N 1
ATOM 772 C CA . ASP A 1 99 ? -16.594 26.799 31.151 1.00 52.69 99 ASP A CA 1
ATOM 773 C C . ASP A 1 99 ? -16.495 26.785 32.686 1.00 52.69 99 ASP A C 1
ATOM 775 O O . ASP A 1 99 ? -16.768 25.719 33.294 1.00 52.69 99 ASP A O 1
#

Organism: NCBI:txid2777977

Nearest PDB structures (foldseek):
  7ogk-assembly1_B  TM=6.026E-01  e=4.102E+00  Escherichia coli K-12

Solvent-accessible surface area (backbone atoms only — not comparable to full-atom values): 6567 Å² total; per-residue (Å²): 135,88,83,83,87,84,84,78,83,89,77,90,82,85,85,87,81,81,84,69,87,69,79,91,65,84,77,73,73,45,74,65,53,53,49,49,57,55,49,52,54,57,54,55,29,66,75,45,89,47,72,65,57,22,52,51,43,50,48,54,52,50,52,52,36,58,75,75,43,55,66,69,57,44,53,53,50,56,52,51,53,55,48,56,65,71,70,51,74,80,76,74,74,80,77,78,78,77,133

Secondary structure (DSSP, 8-state):
------------------------------HHHHHHHHHHHHHHGGG-SSHHHHHHHHHHHHHHHHHHS-HHHHHHHHHHHHHHHHHS---PPP-----

Mean predicted aligned error: 15.86 Å

Radius of gyration: 24.53 Å; Cα contacts (8 Å, |Δi|>4): 26; chains: 1; bounding box: 29×77×52 Å

Sequence (99 aa):
MKQFALQRNLIILPLLSFSLLGASLPAMASPEAAIEDITSKLELCKGFDTPAERQECLNRVREYCLANYSPEFCKKVFKKFKQSQMDAPKQAKPAGRLD

Foldseek 3Di:
DDDDDDDDDDDDDDDPPPPCPDDDDPDPCPLVNLLVVLLVQLVVLVPDDDPVSSVVSVVVSLVVCVVPHPPVSSVVSVVVSVVVVVVDPPPPDPPPDDD

pLDDT: mean 74.07, std 19.66, range [38.81, 96.12]